Protein AF-A0A2S2R706-F1 (afdb_monomer)

Nearest PDB structures (foldseek):
  4oi2-assembly1_A  TM=9.646E-01  e=2.556E-14  Caenorhabditis elegans
  4ohz-assembly1_A  TM=9.619E-01  e=2.255E-14  Caenorhabditis elegans
  4oi0-assembly1_A  TM=9.438E-01  e=6.143E-14  Caenorhabditis elegans
  4oi1-assembly1_A  TM=9.648E-01  e=4.853E-13  Caenorhabditis elegans
  4c0h-assembly1_B  TM=8.343E-01  e=5.166E-13  Saccharomyces cerevisiae

Mean predicted aligned error: 6.28 Å

pLDDT: mean 90.69, std 9.39, range [39.84, 97.44]

Radius of gyration: 19.8 Å; Cα contacts (8 Å, |Δi|>4): 241; chains: 1; bounding box: 43×47×60 Å

Sequence (158 aa):
MPGFVKVVLLPKSGGVVERSNKFRSESREASIREYFYGSPRNVLHPHTCEVRFSDIKVYRIGAPPIPNTLMPLDMQKTDLETKLEPVTPGLNMMHHMLALSFSTSVEEDVVRTSVAGFVCVT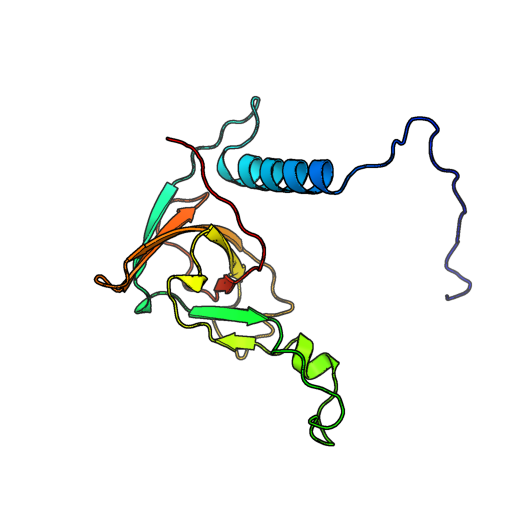NVDISRQMLTLLSPQPKPLPETIYLLSDVQFMDSNS

Foldseek 3Di:
DDPVDDDDDDDDDPPDDDDDPVNVLVVVLVVVCCQQQNDPVDGAHWDKDKDALVQAWEWEAADDDDPPVPDDPPDDPVCRRGDIDTDRDDPVQAQWKKFFFPALDPVDSSVPTDTPGIWTFHDQDPPRRMTIITGSDDDDDDNGYIYTDPDGHHDPPD

Secondary structure (DSSP, 8-state):
--TTS-----PPPTT-----HHHHHHHHHHHHHHHHHEETTEE---EEEEEEGGG-EEEEESPPPPPGGGS-TT--HHHHHT-EEE---SGGGTTEEEEEES--STTS-TTTS-EEEEEEEEEEETTTTEEEEEESSPSPPPSSEEEEEEEE------

Solvent-accessible surface area (backbone atoms only — not comparable to full-atom values): 9696 Å² total; per-residue (Å²): 131,65,90,86,62,84,84,80,93,77,82,81,63,92,85,69,73,88,79,55,72,65,56,56,49,54,51,50,52,50,54,54,48,32,69,38,40,32,46,102,90,50,74,44,77,53,30,82,45,79,45,47,55,87,75,53,48,40,28,30,74,32,54,82,91,71,60,77,90,78,52,57,93,91,59,56,75,66,59,39,53,66,29,77,38,82,48,81,82,50,74,89,44,57,26,21,32,31,37,34,33,72,33,70,52,87,90,46,67,54,90,78,44,59,62,82,48,62,34,32,25,76,40,62,39,76,90,79,41,30,37,33,28,44,24,64,58,68,83,80,75,80,85,30,34,30,36,57,43,94,53,71,54,79,85,77,89,122

Organism: NCBI:txid143950

InterPro domains:
  IPR010655 Clp1, C-terminal [PF06807] (44-155)
  IPR027417 P-loop containing nucleoside triphosphate hydrolase [G3DSA:3.40.50.300] (2-45)
  IPR032319 Clp1, P-loop domain [PF16575] (4-38)
  IPR038238 Clp1, C-terminal domain superfamily [G3DSA:2.40.30.330] (46-158)
  IPR045116 Clp1/Grc3 [PTHR12755] (4-157)

Structure (mmCIF, N/CA/C/O backbone):
data_AF-A0A2S2R706-F1
#
_entry.id   AF-A0A2S2R706-F1
#
loop_
_atom_site.group_PDB
_atom_site.id
_atom_site.type_symbol
_atom_site.label_atom_id
_atom_site.label_alt_id
_atom_site.label_comp_id
_atom_site.label_asym_id
_atom_site.label_entity_id
_atom_site.label_seq_id
_atom_site.pdbx_PDB_ins_code
_atom_site.Cartn_x
_atom_site.Cartn_y
_atom_site.Cartn_z
_atom_site.occupancy
_atom_site.B_iso_or_equiv
_atom_site.auth_seq_id
_atom_site.auth_comp_id
_atom_site.auth_asym_id
_atom_site.auth_atom_id
_atom_site.pdbx_PDB_model_num
ATOM 1 N N . MET A 1 1 ? -12.465 -9.104 -30.297 1.00 69.88 1 MET A N 1
ATOM 2 C CA . MET A 1 1 ? -12.197 -7.650 -30.352 1.00 69.88 1 MET A CA 1
ATOM 3 C C . MET A 1 1 ? -13.167 -7.035 -31.349 1.00 69.88 1 MET A C 1
ATOM 5 O O . MET A 1 1 ? -13.282 -7.593 -32.435 1.00 69.88 1 MET A O 1
ATOM 9 N N . PRO A 1 2 ? -13.910 -5.977 -30.989 1.00 90.25 2 PRO A N 1
ATOM 10 C CA . PRO A 1 2 ? -14.814 -5.304 -31.922 1.00 90.25 2 PRO A CA 1
ATOM 11 C C . PRO A 1 2 ? -14.060 -4.723 -33.132 1.00 90.25 2 PRO A C 1
ATOM 13 O O . PRO A 1 2 ? -12.946 -4.231 -32.974 1.00 90.25 2 PRO A O 1
ATOM 16 N N . GLY A 1 3 ? -14.663 -4.733 -34.327 1.00 89.88 3 GLY A N 1
ATOM 17 C CA . GLY A 1 3 ? -14.001 -4.330 -35.584 1.00 89.88 3 GLY A CA 1
ATOM 18 C C . GLY A 1 3 ? -13.633 -2.843 -35.704 1.00 89.88 3 GLY A C 1
ATOM 19 O O . GLY A 1 3 ? -12.834 -2.481 -36.559 1.00 89.88 3 GLY A O 1
ATOM 20 N N . PHE A 1 4 ? -14.174 -1.985 -34.832 1.00 94.94 4 PHE A N 1
ATOM 21 C CA . PHE A 1 4 ? -13.795 -0.570 -34.745 1.00 94.94 4 PHE A CA 1
ATOM 22 C C . PHE A 1 4 ? -12.505 -0.342 -33.941 1.00 94.94 4 PHE A C 1
ATOM 24 O O . PHE A 1 4 ? -11.967 0.765 -33.937 1.00 94.94 4 PHE A O 1
ATOM 31 N N . VAL A 1 5 ? -11.998 -1.366 -33.242 1.00 95.88 5 VAL A N 1
ATOM 32 C CA . VAL A 1 5 ? -10.751 -1.257 -32.485 1.00 95.88 5 VAL A CA 1
ATOM 33 C C . VAL A 1 5 ? -9.575 -1.462 -33.433 1.00 95.88 5 VAL A C 1
ATOM 35 O O . VAL A 1 5 ? -9.314 -2.568 -33.906 1.00 95.88 5 VAL A O 1
ATOM 38 N N . LYS A 1 6 ? -8.839 -0.382 -33.698 1.00 94.81 6 LYS A N 1
ATOM 39 C CA . LYS A 1 6 ? -7.629 -0.422 -34.520 1.00 94.81 6 LYS A CA 1
ATOM 40 C C . LYS A 1 6 ? -6.470 -1.025 -33.725 1.00 94.81 6 LYS A C 1
ATOM 42 O O . LYS A 1 6 ? -5.964 -0.406 -32.793 1.00 94.81 6 LYS A O 1
ATOM 47 N N . VAL A 1 7 ? -6.019 -2.207 -34.132 1.00 95.00 7 VAL A N 1
ATOM 48 C CA . VAL A 1 7 ? -4.844 -2.877 -33.556 1.00 95.00 7 VAL A CA 1
ATOM 49 C C . VAL A 1 7 ? -3.617 -2.570 -34.416 1.00 95.00 7 VAL A C 1
ATOM 51 O O . VAL A 1 7 ? -3.652 -2.752 -35.631 1.00 95.00 7 VAL A O 1
ATOM 54 N N . VAL A 1 8 ? -2.537 -2.093 -33.792 1.00 96.12 8 VAL A N 1
ATOM 55 C CA . VAL A 1 8 ? -1.267 -1.768 -34.464 1.00 96.12 8 VAL A CA 1
ATOM 56 C C . VAL A 1 8 ? -0.132 -2.548 -33.806 1.00 96.12 8 VAL A C 1
ATOM 58 O O . VAL A 1 8 ? 0.035 -2.485 -32.590 1.00 96.12 8 VAL A O 1
ATOM 61 N N . LEU A 1 9 ? 0.655 -3.268 -34.608 1.00 95.50 9 LEU A N 1
ATOM 62 C CA . LEU A 1 9 ? 1.856 -3.968 -34.152 1.00 95.50 9 LEU A CA 1
ATOM 63 C C . LEU A 1 9 ? 3.057 -3.016 -34.188 1.00 95.50 9 LEU A C 1
ATOM 65 O O . LEU A 1 9 ? 3.366 -2.455 -35.237 1.00 95.50 9 LEU A O 1
ATOM 69 N N . LEU A 1 10 ? 3.746 -2.863 -33.057 1.00 96.50 10 LEU A N 1
ATOM 70 C CA . LEU A 1 10 ? 4.955 -2.046 -32.941 1.00 96.50 10 LEU A CA 1
ATOM 71 C C . LEU A 1 10 ? 6.148 -2.919 -32.522 1.00 96.50 10 LEU A C 1
ATOM 73 O O . LEU A 1 10 ? 6.015 -3.699 -31.575 1.00 96.50 10 LEU A O 1
ATOM 77 N N . PRO A 1 11 ? 7.315 -2.802 -33.185 1.00 95.44 11 PRO A N 1
ATOM 78 C CA . PRO A 1 11 ? 8.519 -3.503 -32.760 1.00 95.44 11 PRO A CA 1
ATOM 79 C C . PRO A 1 11 ? 9.076 -2.908 -31.458 1.00 95.44 11 PRO A C 1
ATOM 81 O O . PRO A 1 11 ? 8.950 -1.712 -31.188 1.00 95.44 11 PRO A O 1
ATOM 84 N N . LYS A 1 12 ? 9.741 -3.743 -30.653 1.00 94.38 12 LYS A N 1
ATOM 85 C CA . LYS A 1 12 ? 10.483 -3.304 -29.462 1.00 94.38 12 LYS A CA 1
ATOM 86 C C . LYS A 1 12 ? 11.645 -2.396 -29.891 1.00 94.38 12 LYS A C 1
ATOM 88 O O . LYS A 1 12 ? 12.355 -2.720 -30.839 1.00 94.38 12 LYS A O 1
ATOM 93 N N . SER A 1 13 ? 11.874 -1.291 -29.181 1.00 96.25 13 SER A N 1
ATOM 94 C CA . SER A 1 13 ? 13.062 -0.455 -29.414 1.00 96.25 13 SER A CA 1
ATOM 95 C C . SER A 1 13 ? 14.352 -1.234 -29.115 1.00 96.25 13 SER A C 1
ATOM 97 O O . SER A 1 13 ? 14.409 -1.992 -28.143 1.00 96.25 13 SER A O 1
ATOM 99 N N . GLY A 1 14 ? 15.398 -1.023 -29.922 1.00 95.88 14 GLY A N 1
ATOM 100 C CA . GLY A 1 14 ? 16.684 -1.724 -29.798 1.00 95.88 14 GLY A CA 1
ATOM 101 C C . GLY A 1 14 ? 17.422 -1.473 -28.477 1.00 95.88 14 GLY A C 1
ATOM 102 O O . GLY A 1 14 ? 18.244 -2.287 -28.076 1.00 95.88 14 GLY A O 1
ATOM 103 N N . GLY A 1 15 ? 17.098 -0.391 -27.763 1.00 95.19 15 GLY A N 1
ATOM 104 C CA . GLY A 1 15 ? 17.670 -0.091 -26.445 1.00 95.19 15 GLY A CA 1
ATOM 105 C C . GLY A 1 15 ? 17.006 -0.824 -25.273 1.00 95.19 15 GLY A C 1
ATOM 106 O O . GLY A 1 15 ? 17.431 -0.655 -24.131 1.00 95.19 15 GLY A O 1
ATOM 107 N N . VAL A 1 16 ? 15.940 -1.603 -25.501 1.00 94.25 16 VAL A N 1
ATOM 108 C CA . VAL A 1 16 ? 15.224 -2.256 -24.398 1.00 94.25 16 VAL A CA 1
ATOM 109 C C . VAL A 1 16 ? 15.920 -3.545 -23.982 1.00 94.25 16 VAL A C 1
ATOM 111 O O . VAL A 1 16 ? 15.810 -4.577 -24.647 1.00 94.25 16 VAL A O 1
ATOM 114 N N . VAL A 1 17 ? 16.523 -3.504 -22.802 1.00 93.12 17 VAL A N 1
ATOM 115 C CA . VAL A 1 17 ? 17.145 -4.654 -22.142 1.00 93.12 17 VAL A CA 1
ATOM 116 C C . VAL A 1 17 ? 16.142 -5.463 -21.319 1.00 93.12 17 VAL A C 1
ATOM 118 O O . VAL A 1 17 ? 15.112 -4.951 -20.871 1.00 93.12 17 VAL A O 1
ATOM 121 N N . GLU A 1 18 ? 16.432 -6.746 -21.124 1.00 93.62 18 GLU A N 1
ATOM 122 C CA . GLU A 1 18 ? 15.685 -7.585 -20.188 1.00 93.62 18 GLU A CA 1
ATOM 123 C C . GLU A 1 18 ? 16.046 -7.238 -18.742 1.00 93.62 18 GLU A C 1
ATOM 125 O O . GLU A 1 18 ? 17.186 -6.900 -18.425 1.00 93.62 18 GLU A O 1
ATOM 130 N N . ARG A 1 19 ? 15.053 -7.298 -17.853 1.00 94.88 19 ARG A N 1
ATOM 131 C CA . ARG A 1 19 ? 15.217 -6.971 -16.433 1.00 94.88 19 ARG A CA 1
ATOM 132 C C . ARG A 1 19 ? 15.123 -8.241 -15.608 1.00 94.88 19 ARG A C 1
ATOM 134 O O . ARG A 1 19 ? 14.129 -8.957 -15.698 1.00 94.88 19 ARG A O 1
ATOM 141 N N . SER A 1 20 ? 16.129 -8.475 -14.772 1.00 96.25 20 SER A N 1
ATOM 142 C CA . SER A 1 20 ? 16.142 -9.597 -13.836 1.00 96.25 20 SER A CA 1
ATOM 143 C C . SER A 1 20 ? 15.102 -9.421 -12.723 1.00 96.25 20 SER A C 1
ATOM 145 O O . SER A 1 20 ? 14.656 -8.308 -12.427 1.00 96.25 20 SER A O 1
ATOM 147 N N . ASN A 1 21 ? 14.748 -10.519 -12.051 1.00 94.88 21 ASN A N 1
ATOM 148 C CA . ASN A 1 21 ? 13.882 -10.472 -10.867 1.00 94.88 21 ASN A CA 1
ATOM 149 C C . ASN A 1 21 ? 14.467 -9.579 -9.763 1.00 94.88 21 ASN A C 1
ATOM 151 O O . ASN A 1 21 ? 13.729 -8.816 -9.144 1.00 94.88 21 ASN A O 1
ATOM 155 N N . LYS A 1 22 ? 15.796 -9.611 -9.585 1.00 95.38 22 LYS A N 1
ATOM 156 C CA . LYS A 1 22 ? 16.519 -8.750 -8.641 1.00 95.38 22 LYS A CA 1
ATOM 157 C C . LYS A 1 22 ? 16.301 -7.268 -8.954 1.00 95.38 22 LYS A C 1
ATOM 159 O O . LYS A 1 22 ? 15.828 -6.540 -8.090 1.00 95.38 22 LYS A O 1
ATOM 164 N N . PHE A 1 23 ? 16.510 -6.859 -10.209 1.00 95.81 23 PHE A N 1
ATOM 165 C CA . PHE A 1 23 ? 16.281 -5.476 -10.638 1.00 95.81 23 PHE A CA 1
ATOM 166 C C . PHE A 1 23 ? 14.836 -5.021 -10.378 1.00 95.81 23 PHE A C 1
ATOM 168 O O . PHE A 1 23 ? 14.592 -3.903 -9.934 1.00 95.81 23 PHE A O 1
ATOM 175 N N . ARG A 1 24 ? 13.848 -5.889 -10.640 1.00 94.75 24 ARG A N 1
ATOM 176 C CA . ARG A 1 24 ? 12.429 -5.573 -10.393 1.00 94.75 24 ARG A CA 1
ATOM 177 C C . ARG A 1 24 ? 12.113 -5.436 -8.902 1.00 94.75 24 ARG A C 1
ATOM 179 O O . ARG A 1 24 ? 11.251 -4.634 -8.557 1.00 94.75 24 ARG A O 1
ATOM 186 N N . SER A 1 25 ? 12.775 -6.213 -8.046 1.00 92.94 25 SER A N 1
ATOM 187 C CA . SER A 1 25 ? 12.635 -6.109 -6.590 1.00 92.94 25 SER A CA 1
ATOM 188 C C . SER A 1 25 ? 13.231 -4.801 -6.073 1.00 92.94 25 SER A C 1
ATOM 190 O O . SER A 1 25 ? 12.529 -4.039 -5.417 1.00 92.94 25 SER A O 1
ATOM 192 N N . GLU A 1 26 ? 14.471 -4.494 -6.459 1.00 94.12 26 GLU A N 1
ATOM 193 C CA . GLU A 1 26 ? 15.171 -3.255 -6.084 1.00 94.12 26 GLU A CA 1
ATOM 194 C C . GLU A 1 26 ? 14.420 -2.012 -6.575 1.00 94.12 26 GLU A C 1
ATOM 196 O O . GLU A 1 26 ? 14.233 -1.054 -5.832 1.00 94.12 26 GLU A O 1
ATOM 201 N N . SER A 1 27 ? 13.913 -2.041 -7.811 1.00 95.00 27 SER A N 1
ATOM 202 C CA . SER A 1 27 ? 13.110 -0.943 -8.354 1.00 95.00 27 SER A CA 1
ATOM 203 C C . SER A 1 27 ? 11.797 -0.748 -7.593 1.00 95.00 27 SER A C 1
ATOM 205 O O . SER A 1 27 ? 11.363 0.390 -7.446 1.00 95.00 27 SER A O 1
ATOM 207 N N . ARG A 1 28 ? 11.157 -1.826 -7.119 1.00 94.75 28 ARG A N 1
ATOM 208 C CA . ARG A 1 28 ? 9.925 -1.736 -6.319 1.00 94.75 28 ARG A CA 1
ATOM 209 C C . ARG A 1 28 ? 10.209 -1.105 -4.962 1.00 94.75 28 ARG A C 1
ATOM 211 O O . ARG A 1 28 ? 9.481 -0.210 -4.551 1.00 94.75 28 ARG A O 1
ATOM 218 N N . GLU A 1 29 ? 11.274 -1.544 -4.301 1.00 94.50 29 GLU A N 1
ATOM 219 C CA . GLU A 1 29 ? 11.724 -0.975 -3.032 1.00 94.50 29 GLU A CA 1
ATOM 220 C C . GLU A 1 29 ? 12.085 0.509 -3.184 1.00 94.50 29 GLU A C 1
ATOM 222 O O . GLU A 1 29 ? 11.667 1.330 -2.370 1.00 94.50 29 GLU A O 1
ATOM 227 N N . ALA A 1 30 ? 12.778 0.878 -4.267 1.00 95.00 30 ALA A N 1
ATOM 228 C CA . ALA A 1 30 ? 13.093 2.268 -4.583 1.00 95.00 30 ALA A CA 1
ATOM 229 C C . ALA A 1 30 ? 11.830 3.123 -4.777 1.00 95.00 30 ALA A C 1
ATOM 231 O O . ALA A 1 30 ? 11.776 4.228 -4.247 1.00 95.00 30 ALA A O 1
ATOM 232 N N . SER A 1 31 ? 10.799 2.611 -5.459 1.00 96.12 31 SER A N 1
ATOM 233 C CA . SER A 1 31 ? 9.519 3.321 -5.607 1.00 96.12 31 SER A CA 1
ATOM 234 C C . SER A 1 31 ? 8.774 3.495 -4.2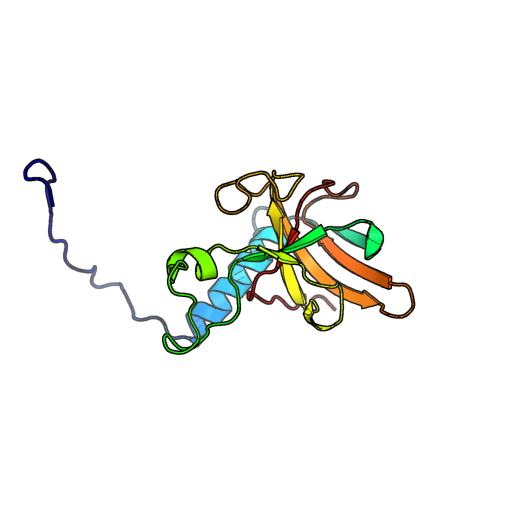80 1.00 96.12 31 SER A C 1
ATOM 236 O O . SER A 1 31 ? 8.179 4.544 -4.054 1.00 96.12 31 SER A O 1
ATOM 238 N N . ILE A 1 32 ? 8.812 2.498 -3.387 1.00 96.25 32 ILE A N 1
ATOM 239 C CA . ILE A 1 32 ? 8.213 2.621 -2.046 1.00 96.25 32 ILE A CA 1
ATOM 240 C C . ILE A 1 32 ? 8.988 3.651 -1.217 1.00 96.25 32 ILE A C 1
ATOM 242 O O . ILE A 1 32 ? 8.386 4.504 -0.569 1.00 96.25 32 ILE A O 1
ATOM 246 N N . ARG A 1 33 ? 10.322 3.625 -1.277 1.00 95.94 33 ARG A N 1
ATOM 247 C CA . ARG A 1 33 ? 11.168 4.618 -0.608 1.00 95.94 33 ARG A CA 1
ATOM 248 C C . ARG A 1 33 ? 10.881 6.028 -1.122 1.00 95.94 33 ARG A C 1
ATOM 250 O O . ARG A 1 33 ? 10.705 6.931 -0.314 1.00 95.94 33 ARG A O 1
ATOM 257 N N . GLU A 1 34 ? 10.783 6.210 -2.436 1.00 96.12 34 GLU A N 1
ATOM 258 C CA . GLU A 1 34 ? 10.460 7.501 -3.052 1.00 96.12 34 GLU A CA 1
ATOM 259 C C . GLU A 1 34 ? 9.068 8.008 -2.646 1.00 96.12 34 GLU A C 1
ATOM 261 O O . GLU A 1 34 ? 8.890 9.208 -2.461 1.00 96.12 34 GLU A O 1
ATOM 266 N N . TYR A 1 35 ? 8.095 7.119 -2.424 1.00 96.94 35 TYR A N 1
ATOM 267 C CA . TYR A 1 35 ? 6.776 7.508 -1.917 1.00 96.94 35 TYR A CA 1
ATOM 268 C C . TYR A 1 35 ? 6.841 8.172 -0.530 1.00 96.94 35 TYR A C 1
ATOM 270 O O . TYR A 1 35 ? 6.178 9.184 -0.310 1.00 96.94 35 TYR A O 1
ATOM 278 N N . PHE A 1 36 ? 7.643 7.635 0.397 1.00 96.69 36 PHE A N 1
ATOM 279 C CA . PHE A 1 36 ? 7.746 8.173 1.762 1.00 96.69 36 PHE A CA 1
ATOM 280 C C . PHE A 1 36 ? 8.773 9.304 1.900 1.00 96.69 36 PHE A C 1
ATOM 282 O O . PHE A 1 36 ? 8.527 10.271 2.616 1.00 96.69 36 PHE A O 1
ATOM 289 N N . TYR A 1 37 ? 9.917 9.179 1.229 1.00 96.31 37 TYR A N 1
ATOM 290 C CA . TYR A 1 37 ? 11.088 10.049 1.396 1.00 96.31 37 TYR A CA 1
ATOM 291 C C . TYR A 1 37 ? 11.308 11.015 0.227 1.00 96.31 37 TYR A C 1
ATOM 293 O O . TYR A 1 37 ? 12.164 11.899 0.296 1.00 96.31 37 TYR A O 1
ATOM 301 N N . GLY A 1 38 ? 10.531 10.879 -0.845 1.00 95.94 38 GLY A N 1
ATOM 302 C CA . GLY A 1 38 ? 10.666 11.695 -2.039 1.00 95.94 38 GLY A CA 1
ATOM 303 C C . GLY A 1 38 ? 11.896 11.345 -2.873 1.00 95.94 38 GLY A C 1
ATOM 304 O O . GLY A 1 38 ? 12.496 10.274 -2.762 1.00 95.94 38 GLY A O 1
ATOM 305 N N . SER A 1 39 ? 12.273 12.281 -3.736 1.00 94.69 39 SER A N 1
ATOM 306 C CA . SER A 1 39 ? 13.430 12.171 -4.627 1.00 94.69 39 SER A CA 1
ATOM 307 C C . SER A 1 39 ? 14.523 13.160 -4.206 1.00 94.69 39 SER A C 1
ATOM 309 O O . SER A 1 39 ? 14.235 14.121 -3.493 1.00 94.69 39 SER A O 1
ATOM 311 N N . PRO A 1 40 ? 15.764 13.042 -4.714 1.00 91.88 40 PRO A N 1
ATOM 312 C CA . PRO A 1 40 ? 16.824 14.012 -4.418 1.00 91.88 40 PRO A CA 1
ATOM 313 C C . PRO A 1 40 ? 16.477 15.468 -4.771 1.00 91.88 40 PRO A C 1
ATOM 315 O O . PRO A 1 40 ? 17.114 16.392 -4.277 1.00 91.88 40 PRO A O 1
ATOM 318 N N . ARG A 1 41 ? 15.488 15.685 -5.651 1.00 94.88 41 ARG A N 1
ATOM 319 C CA . ARG A 1 41 ? 15.004 17.020 -6.037 1.00 94.88 41 ARG A CA 1
ATOM 320 C C . ARG A 1 41 ? 13.838 17.512 -5.182 1.00 94.88 41 ARG A C 1
ATOM 322 O O . ARG A 1 41 ? 13.585 18.710 -5.160 1.00 94.88 41 ARG A O 1
ATOM 329 N N . ASN A 1 42 ? 13.112 16.604 -4.540 1.00 94.94 42 ASN A N 1
ATOM 330 C CA . ASN A 1 42 ? 11.948 16.906 -3.718 1.00 94.94 42 ASN A CA 1
ATOM 331 C C . ASN A 1 42 ? 11.922 15.927 -2.545 1.00 94.94 42 ASN A C 1
ATOM 333 O O . ASN A 1 42 ? 11.369 14.834 -2.672 1.00 94.94 42 ASN A O 1
ATOM 337 N N . VAL A 1 43 ? 12.591 16.308 -1.459 1.00 96.12 43 VAL A N 1
ATOM 338 C CA . VAL A 1 43 ? 12.730 15.488 -0.254 1.00 96.12 43 VAL A CA 1
ATOM 339 C C . VAL A 1 43 ? 11.446 15.579 0.562 1.00 96.12 43 VAL A C 1
ATOM 341 O O . VAL A 1 43 ? 10.943 16.672 0.819 1.00 96.12 43 VAL A O 1
ATOM 344 N N . LEU A 1 44 ? 10.931 14.424 0.974 1.00 96.38 44 LEU A N 1
ATOM 345 C CA . LEU A 1 44 ? 9.783 14.300 1.865 1.00 96.38 44 LEU A CA 1
ATOM 346 C C . LEU A 1 44 ? 10.243 13.775 3.226 1.00 96.38 44 LEU A C 1
ATOM 348 O O . LEU A 1 44 ? 11.240 13.059 3.337 1.00 96.38 44 LEU A O 1
ATOM 352 N N . HIS A 1 45 ? 9.501 14.137 4.268 1.00 94.56 45 HIS A N 1
ATOM 353 C CA . HIS A 1 45 ? 9.790 13.747 5.642 1.00 94.56 45 HIS A CA 1
ATOM 354 C C . HIS A 1 45 ? 8.602 12.957 6.191 1.00 94.56 45 HIS A C 1
ATOM 356 O O . HIS A 1 45 ? 7.612 13.568 6.596 1.00 94.56 45 HIS A O 1
ATOM 362 N N . PRO A 1 46 ? 8.660 11.616 6.177 1.00 95.69 46 PRO A N 1
ATOM 363 C CA . PRO A 1 46 ? 7.566 10.811 6.683 1.00 95.69 46 PRO A CA 1
ATOM 364 C C . PRO A 1 46 ? 7.494 10.889 8.213 1.00 95.69 46 PRO A C 1
ATOM 366 O O . PRO A 1 46 ? 8.443 11.262 8.904 1.00 95.69 46 PRO A O 1
ATOM 369 N N . HIS A 1 47 ? 6.340 10.511 8.744 1.00 94.88 47 HIS A N 1
ATOM 370 C CA . HIS A 1 47 ? 5.996 10.572 10.153 1.00 94.88 47 HIS A CA 1
ATOM 371 C C . HIS A 1 47 ? 5.802 9.177 10.738 1.00 94.88 47 HIS A C 1
ATOM 373 O O . HIS A 1 47 ? 5.148 8.318 10.145 1.00 94.88 47 HIS A O 1
ATOM 379 N N . THR A 1 48 ? 6.286 8.992 11.962 1.00 94.06 48 THR A N 1
ATOM 380 C CA . THR A 1 48 ? 6.032 7.790 12.757 1.00 94.06 48 THR A CA 1
ATOM 381 C C . THR A 1 48 ? 4.774 7.976 13.599 1.00 94.06 48 THR A C 1
ATOM 383 O O . THR A 1 48 ? 4.664 8.931 14.369 1.00 94.06 48 THR A O 1
ATOM 386 N N . CYS A 1 49 ? 3.818 7.058 13.473 1.00 92.25 49 CYS A N 1
ATOM 387 C CA . CYS A 1 49 ? 2.531 7.110 14.161 1.00 92.25 49 CYS A CA 1
ATOM 388 C C . CYS A 1 49 ? 2.263 5.804 14.914 1.00 92.25 49 CYS A C 1
ATOM 390 O O . CYS A 1 49 ? 2.204 4.743 14.304 1.00 92.25 49 CYS A O 1
ATOM 392 N N . GLU A 1 50 ? 2.030 5.872 16.226 1.00 94.06 50 GLU A N 1
ATOM 393 C CA . GLU A 1 50 ? 1.559 4.708 16.991 1.00 94.06 50 GLU A CA 1
ATOM 394 C C . GLU A 1 50 ? 0.026 4.600 16.949 1.00 94.06 50 GLU A C 1
ATOM 396 O O . GLU A 1 50 ? -0.661 5.578 17.249 1.00 94.06 50 GLU A O 1
ATOM 401 N N . VAL A 1 51 ? -0.536 3.437 16.635 1.00 94.25 51 VAL A N 1
ATOM 402 C CA . VAL A 1 51 ? -1.992 3.189 16.645 1.00 94.25 51 VAL A CA 1
ATOM 403 C C . VAL A 1 51 ? -2.319 1.956 17.471 1.00 94.25 51 VAL A C 1
ATOM 405 O O . VAL A 1 51 ? -1.546 1.002 17.475 1.00 94.25 51 VAL A O 1
ATOM 408 N N . ARG A 1 52 ? -3.451 1.954 18.182 1.00 95.12 52 ARG A N 1
ATOM 409 C CA . ARG A 1 52 ? -3.909 0.753 18.894 1.00 95.12 52 ARG A CA 1
ATOM 410 C C . ARG A 1 52 ? -4.555 -0.219 17.918 1.00 95.12 52 ARG A C 1
ATOM 412 O O . ARG A 1 52 ? -5.179 0.203 16.948 1.00 95.12 52 ARG A O 1
ATOM 419 N N . PHE A 1 53 ? -4.486 -1.511 18.220 1.00 95.06 53 PHE A N 1
ATOM 420 C CA . PHE A 1 53 ? -5.165 -2.544 17.429 1.00 95.06 53 PHE A CA 1
ATOM 421 C C . PHE A 1 53 ? -6.682 -2.321 17.371 1.00 95.06 53 PHE A C 1
ATOM 423 O O . PHE A 1 53 ? -7.302 -2.630 16.362 1.00 95.06 53 PHE A O 1
ATOM 430 N N . SER A 1 54 ? -7.266 -1.741 18.426 1.00 93.94 54 SER A N 1
ATOM 431 C CA . SER A 1 54 ? -8.692 -1.404 18.509 1.00 93.94 54 SER A CA 1
ATOM 432 C C . SER A 1 54 ? -9.129 -0.269 17.584 1.00 93.94 54 SER A C 1
ATOM 434 O O . SER A 1 54 ? -10.311 -0.166 17.275 1.00 93.94 54 SER A O 1
ATOM 436 N N . ASP A 1 55 ? -8.202 0.607 17.187 1.00 91.25 55 ASP A N 1
ATOM 437 C CA . ASP A 1 55 ? -8.525 1.840 16.462 1.00 91.25 55 ASP A CA 1
ATOM 438 C C . ASP A 1 55 ? -8.514 1.634 14.937 1.00 91.25 55 ASP A C 1
ATOM 440 O O . ASP A 1 55 ? -8.888 2.533 14.188 1.00 91.25 55 ASP A O 1
ATOM 444 N N . ILE A 1 56 ? -8.069 0.466 14.463 1.00 92.25 56 ILE A N 1
ATOM 445 C CA . ILE A 1 56 ? -7.927 0.162 13.039 1.00 92.25 56 ILE A CA 1
ATOM 446 C C . ILE A 1 56 ? -8.729 -1.076 12.656 1.00 92.25 56 ILE A C 1
ATOM 448 O O . ILE A 1 56 ? -8.827 -2.049 13.402 1.00 92.25 56 ILE A O 1
ATOM 452 N N . LYS A 1 57 ? -9.267 -1.058 11.438 1.00 94.62 57 LYS A N 1
ATOM 453 C CA . LYS A 1 57 ? -9.954 -2.200 10.838 1.00 94.62 57 LYS A CA 1
ATOM 454 C C . LYS A 1 57 ? -9.115 -2.709 9.674 1.00 94.62 57 LYS A C 1
ATOM 456 O O . LYS A 1 57 ? -9.060 -2.056 8.634 1.00 94.62 57 LYS A O 1
ATOM 461 N N . VAL A 1 58 ? -8.447 -3.844 9.859 1.00 95.88 58 VAL A N 1
ATOM 462 C CA . VAL A 1 58 ? -7.542 -4.411 8.851 1.00 95.88 58 VAL A CA 1
ATOM 463 C C . VAL A 1 58 ? -8.219 -5.576 8.141 1.00 95.88 58 VAL A C 1
ATOM 465 O O . VAL A 1 58 ? -8.753 -6.475 8.788 1.00 95.88 58 VAL A O 1
ATOM 468 N N . TYR A 1 59 ? -8.168 -5.573 6.814 1.00 95.81 59 TYR A N 1
ATOM 469 C CA . TYR A 1 59 ? -8.706 -6.631 5.966 1.00 95.81 59 TYR A CA 1
ATOM 470 C C . TYR A 1 59 ? -7.694 -7.058 4.911 1.00 95.81 59 TYR A C 1
ATOM 472 O O . TYR A 1 59 ? -6.831 -6.286 4.496 1.00 95.81 59 TYR A O 1
ATOM 480 N N . ARG A 1 60 ? -7.828 -8.292 4.440 1.00 93.31 60 ARG A N 1
ATOM 481 C CA . ARG A 1 60 ? -7.160 -8.807 3.248 1.00 93.31 60 ARG A CA 1
ATOM 482 C C . ARG A 1 60 ? -8.208 -9.056 2.172 1.00 93.31 60 ARG A C 1
ATOM 484 O O . ARG A 1 60 ? -9.303 -9.522 2.477 1.00 93.31 60 ARG A O 1
ATOM 491 N N . ILE A 1 61 ? -7.867 -8.746 0.926 1.00 92.56 61 ILE A N 1
ATOM 492 C CA . ILE A 1 61 ? -8.688 -9.114 -0.229 1.00 92.56 61 ILE A CA 1
ATOM 493 C C . ILE A 1 61 ? -8.254 -10.499 -0.700 1.00 92.56 61 ILE A C 1
ATOM 495 O O . ILE A 1 61 ? -7.066 -10.737 -0.924 1.00 92.56 61 ILE A O 1
ATOM 499 N N . GLY A 1 62 ? -9.231 -11.381 -0.866 1.00 86.06 62 GLY A N 1
ATOM 500 C CA . GLY A 1 62 ? -9.039 -12.752 -1.294 1.00 86.06 62 GLY A CA 1
ATOM 501 C C . GLY A 1 62 ? -8.962 -13.703 -0.110 1.00 86.06 62 GLY A C 1
ATOM 502 O O . GLY A 1 62 ? -8.160 -13.532 0.809 1.00 86.06 62 GLY A O 1
ATOM 503 N N . ALA A 1 63 ? -9.793 -14.737 -0.164 1.00 74.31 63 ALA A N 1
ATOM 504 C CA . ALA A 1 63 ? -9.715 -15.861 0.752 1.00 74.31 63 ALA A CA 1
ATOM 505 C C . ALA A 1 63 ? -8.666 -16.890 0.278 1.00 74.31 63 ALA A C 1
ATOM 507 O O . ALA A 1 63 ? -8.288 -16.906 -0.901 1.00 74.31 63 ALA A O 1
ATOM 508 N N . PRO A 1 64 ? -8.169 -17.757 1.181 1.00 70.94 64 PRO A N 1
ATOM 509 C CA . PRO A 1 64 ? -7.185 -18.775 0.843 1.00 70.94 64 PRO A CA 1
ATOM 510 C C . PRO A 1 64 ? -7.662 -19.647 -0.324 1.00 70.94 64 PRO A C 1
ATOM 512 O O . PRO A 1 64 ? -8.830 -20.041 -0.349 1.00 70.94 64 PRO A O 1
ATOM 515 N N . PRO A 1 65 ? -6.780 -19.991 -1.279 1.00 68.88 65 PRO A N 1
ATOM 516 C CA . PRO A 1 65 ? -7.168 -20.820 -2.407 1.00 68.88 65 PRO A CA 1
ATOM 517 C C . PRO A 1 65 ? -7.590 -22.207 -1.911 1.00 68.88 65 PRO A C 1
ATOM 519 O O . PRO A 1 65 ? -6.792 -22.931 -1.315 1.00 68.88 65 PRO A O 1
ATOM 522 N N . ILE A 1 66 ? -8.839 -22.585 -2.183 1.00 71.25 66 ILE A N 1
ATOM 523 C CA . ILE A 1 66 ? -9.356 -23.934 -1.936 1.00 71.25 66 ILE A CA 1
ATOM 524 C C . ILE A 1 66 ? -9.433 -24.729 -3.250 1.00 71.25 66 ILE A C 1
ATOM 526 O O . ILE A 1 66 ? -9.692 -24.147 -4.307 1.00 71.25 66 ILE A O 1
ATOM 530 N N . PRO A 1 67 ? -9.206 -26.056 -3.226 1.00 76.31 67 PRO A N 1
ATOM 531 C CA . PRO A 1 67 ? -9.438 -26.915 -4.384 1.00 76.31 67 PRO A CA 1
ATOM 532 C C . PRO A 1 67 ? -10.897 -26.849 -4.848 1.00 76.31 67 PRO A C 1
ATOM 534 O O . PRO A 1 67 ? -11.803 -26.809 -4.018 1.00 76.31 67 PRO A O 1
ATOM 537 N N . ASN A 1 68 ? -11.134 -26.957 -6.161 1.00 68.44 68 ASN A N 1
ATOM 538 C CA . ASN A 1 68 ? -12.489 -26.946 -6.739 1.00 68.44 68 ASN A CA 1
ATOM 539 C C . ASN A 1 68 ? -13.418 -28.015 -6.128 1.00 68.44 68 ASN A C 1
ATOM 541 O O . ASN A 1 68 ? -14.627 -27.835 -6.097 1.00 68.44 68 ASN A O 1
ATOM 545 N N . THR A 1 69 ? -12.865 -29.122 -5.623 1.00 76.75 69 THR A N 1
ATOM 546 C CA . THR A 1 69 ? -13.624 -30.201 -4.970 1.00 76.75 69 THR A CA 1
ATOM 547 C C . THR A 1 69 ? -14.227 -29.806 -3.622 1.00 76.75 69 THR A C 1
ATOM 549 O O . THR A 1 69 ? -15.127 -30.488 -3.147 1.00 76.75 69 THR A O 1
ATOM 552 N N . LEU A 1 70 ? -13.717 -28.745 -2.988 1.00 75.38 70 LEU A N 1
ATOM 553 C CA . LEU A 1 70 ? -14.206 -28.209 -1.713 1.00 75.38 70 LEU A CA 1
ATOM 554 C C . LEU A 1 70 ? -15.033 -26.927 -1.901 1.00 75.38 70 LEU A C 1
ATOM 556 O O . LEU A 1 70 ? -15.382 -26.276 -0.918 1.00 75.38 70 LEU A O 1
ATOM 560 N N . MET A 1 71 ? -15.329 -26.550 -3.148 1.00 75.62 71 MET A N 1
ATOM 561 C CA . MET A 1 71 ? -16.091 -25.348 -3.461 1.00 75.62 71 MET A CA 1
ATOM 562 C C . MET A 1 71 ? -17.601 -25.628 -3.367 1.00 75.62 71 MET A C 1
ATOM 564 O O . MET A 1 71 ? -18.069 -26.594 -3.976 1.00 75.62 71 MET A O 1
ATOM 568 N N . PRO A 1 72 ? -18.380 -24.823 -2.616 1.00 78.19 72 PRO A N 1
ATOM 569 C CA . PRO A 1 72 ? -19.835 -24.942 -2.601 1.00 78.19 72 PRO A CA 1
ATOM 570 C C . PRO A 1 72 ? -20.426 -24.765 -4.005 1.00 78.19 72 PRO A C 1
ATOM 572 O O . PRO A 1 72 ? -19.915 -23.972 -4.791 1.00 78.19 72 PRO A O 1
ATOM 575 N N . LEU A 1 73 ? -21.529 -25.464 -4.296 1.00 74.38 73 LEU A N 1
ATOM 576 C CA . LEU A 1 73 ? -22.196 -25.444 -5.609 1.00 74.38 73 LEU A CA 1
ATOM 577 C C . LEU A 1 73 ? -22.591 -24.030 -6.077 1.00 74.38 73 LEU A C 1
ATOM 579 O O . LEU A 1 73 ? -22.548 -23.758 -7.273 1.00 74.38 73 LEU A O 1
ATOM 583 N N . ASP A 1 74 ? -22.923 -23.141 -5.138 1.00 73.75 74 ASP A N 1
ATOM 584 C CA . ASP A 1 74 ? -23.384 -21.775 -5.417 1.00 73.75 74 ASP A CA 1
ATOM 585 C C . ASP A 1 74 ? -22.261 -20.717 -5.388 1.00 73.75 74 ASP A C 1
ATOM 587 O O . ASP A 1 74 ? -22.546 -19.525 -5.480 1.00 73.75 74 ASP A O 1
ATOM 591 N N . MET A 1 75 ? -20.989 -21.113 -5.238 1.00 69.00 75 MET A N 1
ATOM 592 C CA . MET A 1 75 ? -19.862 -20.179 -5.118 1.00 69.00 75 MET A CA 1
ATOM 593 C C . MET A 1 75 ? -18.977 -20.214 -6.369 1.00 69.00 75 MET A C 1
ATOM 595 O O . MET A 1 75 ? -18.482 -21.275 -6.751 1.00 69.00 75 MET A O 1
ATOM 599 N N . GLN A 1 76 ? -18.716 -19.057 -6.984 1.00 71.38 76 GLN A N 1
ATOM 600 C CA . GLN A 1 76 ? -17.753 -18.943 -8.084 1.00 71.38 76 GLN A CA 1
ATOM 601 C C . GLN A 1 76 ? -16.352 -18.616 -7.560 1.00 71.38 76 GLN A C 1
ATOM 603 O O . GLN A 1 76 ? -16.180 -17.960 -6.533 1.00 71.38 76 GLN A O 1
ATOM 608 N N . LYS A 1 77 ? -15.313 -19.030 -8.297 1.00 66.75 77 LYS A N 1
ATOM 609 C CA . LYS A 1 77 ? -13.906 -18.739 -7.953 1.00 66.75 77 LYS A CA 1
ATOM 610 C C . LYS A 1 77 ? -13.634 -17.242 -7.769 1.00 66.75 77 LYS A C 1
ATOM 612 O O . LYS A 1 77 ? -12.893 -16.860 -6.869 1.00 66.75 77 LYS A O 1
ATOM 617 N N . THR A 1 78 ? -14.279 -16.410 -8.581 1.00 66.69 78 THR A N 1
ATOM 618 C CA . THR A 1 78 ? -14.206 -14.946 -8.495 1.00 66.69 78 THR A CA 1
ATOM 619 C C . THR A 1 78 ? -14.687 -14.410 -7.153 1.00 66.69 78 THR A C 1
ATOM 621 O O . THR A 1 78 ? -14.100 -13.466 -6.635 1.00 66.69 78 THR A O 1
ATOM 624 N N . ASP A 1 79 ? -15.697 -15.043 -6.558 1.00 74.00 79 ASP A N 1
ATOM 625 C CA . ASP A 1 79 ? -16.290 -14.591 -5.298 1.00 74.00 79 ASP A CA 1
ATOM 626 C C . ASP A 1 79 ? -15.325 -14.814 -4.127 1.00 74.00 79 ASP A C 1
ATOM 628 O O . ASP A 1 79 ? -15.320 -14.054 -3.162 1.00 74.00 79 ASP A O 1
ATOM 632 N N . LEU A 1 80 ? -14.466 -15.835 -4.228 1.00 76.56 80 LEU A N 1
ATOM 633 C CA . LEU A 1 80 ? -13.408 -16.109 -3.257 1.00 76.56 80 LEU A CA 1
ATOM 634 C C . LEU A 1 80 ? -12.248 -15.110 -3.384 1.00 76.56 80 LEU A C 1
ATOM 636 O O . LEU A 1 80 ? -11.707 -14.669 -2.371 1.00 76.56 80 LEU A O 1
ATOM 640 N N . GLU A 1 81 ? -11.880 -14.742 -4.614 1.00 79.50 81 GLU A N 1
ATOM 641 C CA . GLU A 1 81 ? -10.772 -13.820 -4.907 1.00 79.50 81 GLU A CA 1
ATOM 642 C C . GLU A 1 81 ? -11.064 -12.381 -4.459 1.00 79.50 81 GLU A C 1
ATOM 644 O O . GLU A 1 81 ? -10.139 -11.661 -4.088 1.00 79.50 81 GLU A O 1
ATOM 649 N N . THR A 1 82 ? -12.332 -11.963 -4.437 1.00 84.81 82 THR A N 1
ATOM 650 C CA . THR A 1 82 ? -12.739 -10.614 -4.000 1.00 84.81 82 THR A CA 1
ATOM 651 C C . THR A 1 82 ? -13.320 -10.570 -2.589 1.00 84.81 82 THR A C 1
ATOM 653 O O . THR A 1 82 ? -13.763 -9.513 -2.142 1.00 84.81 82 THR A O 1
ATOM 656 N N . LYS A 1 83 ? -13.340 -11.693 -1.865 1.00 87.56 83 LYS A N 1
ATOM 657 C CA . LYS A 1 83 ? -13.847 -11.735 -0.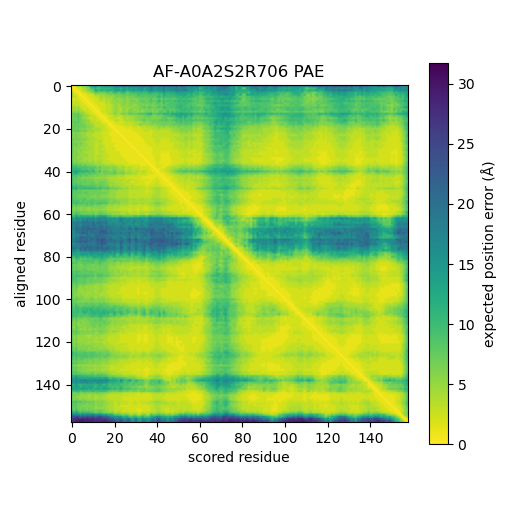492 1.00 87.56 83 LYS A CA 1
ATOM 658 C C . LYS A 1 83 ? -12.927 -10.949 0.443 1.00 87.56 83 LYS A C 1
ATOM 660 O O . LYS A 1 83 ? -11.715 -11.143 0.424 1.00 87.56 83 LYS A O 1
ATOM 665 N N . LEU A 1 84 ? -13.505 -10.101 1.290 1.00 91.00 84 LEU A N 1
ATOM 666 C CA . LEU A 1 84 ? -12.779 -9.455 2.381 1.00 91.00 84 LEU A CA 1
ATOM 667 C C . LEU A 1 84 ? -12.667 -10.411 3.568 1.00 91.00 84 LEU A C 1
ATOM 669 O O . LEU A 1 84 ? -13.677 -10.908 4.068 1.00 91.00 84 LEU A O 1
ATOM 673 N N . GLU A 1 85 ? -11.448 -10.629 4.048 1.00 91.94 85 GLU A N 1
ATOM 674 C CA . GLU A 1 85 ? -11.195 -11.369 5.281 1.00 91.94 85 GLU A CA 1
ATOM 675 C C . GLU A 1 85 ? -10.598 -10.445 6.345 1.00 91.94 85 GLU A C 1
ATOM 677 O O . GLU A 1 85 ? -9.593 -9.779 6.073 1.00 91.94 85 GLU A O 1
ATOM 682 N N . PRO A 1 86 ? -11.203 -10.359 7.545 1.00 93.94 86 PRO A N 1
ATOM 683 C CA . PRO A 1 86 ? -10.651 -9.555 8.625 1.00 93.94 86 PRO A CA 1
ATOM 684 C C . PRO A 1 86 ? -9.313 -10.141 9.071 1.00 93.94 86 PRO A C 1
ATOM 686 O O . PRO A 1 86 ? -9.177 -11.350 9.265 1.00 93.94 86 PRO A O 1
ATOM 689 N N . VAL A 1 87 ? -8.327 -9.272 9.263 1.00 94.88 87 VAL A N 1
ATOM 690 C CA . VAL A 1 87 ? -7.002 -9.649 9.751 1.00 94.88 87 VAL A CA 1
ATOM 691 C C . VAL A 1 87 ? -6.852 -9.149 11.176 1.00 94.88 87 VAL A C 1
ATOM 693 O O . VAL A 1 87 ? -6.943 -7.951 11.438 1.00 94.88 87 VAL A O 1
ATOM 696 N N . THR A 1 88 ? -6.586 -10.064 12.104 1.00 94.56 88 THR A N 1
ATOM 697 C CA . THR A 1 88 ? -6.218 -9.695 13.472 1.00 94.56 88 THR A CA 1
ATOM 698 C C . THR A 1 88 ? -4.838 -9.033 13.464 1.00 94.56 88 THR A C 1
ATOM 700 O O . THR A 1 88 ? -3.890 -9.659 12.979 1.00 94.56 88 THR A O 1
ATOM 703 N N . PRO A 1 89 ? -4.692 -7.803 13.995 1.00 95.19 89 PRO A N 1
ATOM 704 C CA . PRO A 1 89 ? -3.391 -7.163 14.069 1.00 95.19 89 PRO A CA 1
ATOM 705 C C . PRO A 1 89 ? -2.386 -7.964 14.898 1.00 95.19 89 PRO A C 1
ATOM 707 O O . PRO A 1 89 ? -2.698 -8.440 15.990 1.00 95.19 89 PRO A O 1
ATOM 710 N N . GLY A 1 90 ? -1.171 -8.121 14.373 1.00 94.81 90 GLY A N 1
ATOM 711 C CA . GLY A 1 90 ? -0.144 -8.956 14.984 1.00 94.81 90 GLY A CA 1
ATOM 712 C C . GLY A 1 90 ? 1.179 -8.933 14.225 1.00 94.81 90 GLY A C 1
ATOM 713 O O . GLY A 1 90 ? 1.374 -8.150 13.296 1.00 94.81 90 GLY A O 1
ATOM 714 N N . LEU A 1 91 ? 2.114 -9.796 14.639 1.00 95.25 91 LEU A N 1
ATOM 715 C CA . LEU A 1 91 ? 3.472 -9.867 14.068 1.00 95.25 91 LEU A CA 1
ATOM 716 C C . LEU A 1 91 ? 3.479 -10.193 12.569 1.00 95.25 91 LEU A C 1
ATOM 718 O O . LEU A 1 91 ? 4.422 -9.850 11.868 1.00 95.25 91 LEU A O 1
ATOM 722 N N . ASN A 1 92 ? 2.414 -10.815 12.064 1.00 93.31 92 ASN A N 1
ATOM 723 C CA . ASN A 1 92 ? 2.195 -11.064 10.640 1.00 93.31 92 ASN A CA 1
ATOM 724 C C . ASN A 1 92 ? 2.090 -9.782 9.799 1.00 93.31 92 ASN A C 1
ATOM 726 O O . ASN A 1 92 ? 2.190 -9.858 8.582 1.00 93.31 92 ASN A O 1
ATOM 730 N N . MET A 1 93 ? 1.873 -8.622 10.419 1.00 95.56 93 MET A N 1
ATOM 731 C CA . MET A 1 93 ? 1.827 -7.336 9.726 1.00 95.56 93 MET A CA 1
ATOM 732 C C . MET A 1 93 ? 3.185 -6.634 9.679 1.00 95.56 93 MET A C 1
ATOM 734 O O . MET A 1 93 ? 3.307 -5.610 9.018 1.00 95.56 93 MET A O 1
ATOM 738 N N . MET A 1 94 ? 4.202 -7.150 10.371 1.00 96.69 94 MET A N 1
ATOM 739 C CA . MET A 1 94 ? 5.531 -6.544 10.438 1.00 96.69 94 MET A CA 1
ATOM 740 C C . MET A 1 94 ? 6.105 -6.337 9.027 1.00 96.69 94 MET A C 1
ATOM 742 O O . MET A 1 94 ? 6.165 -7.273 8.234 1.00 96.69 94 MET A O 1
ATOM 746 N N . HIS A 1 95 ? 6.510 -5.105 8.714 1.00 96.44 95 HIS A N 1
ATOM 747 C CA . HIS A 1 95 ? 7.061 -4.666 7.426 1.00 96.44 95 HIS A 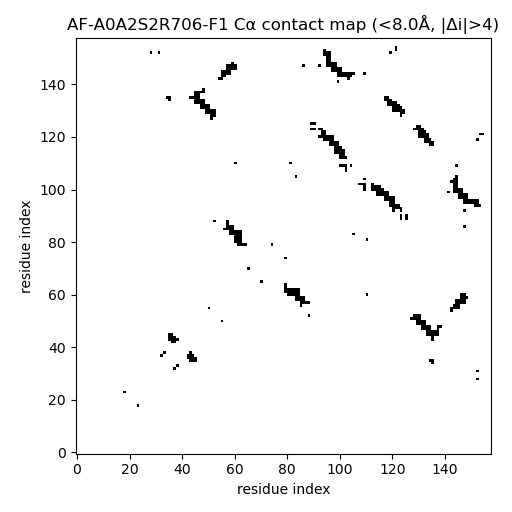CA 1
ATOM 748 C C . HIS A 1 95 ? 6.080 -4.698 6.256 1.00 96.44 95 HIS A C 1
ATOM 750 O O . HIS A 1 95 ? 6.475 -4.395 5.133 1.00 96.44 95 HIS A O 1
ATOM 756 N N . HIS A 1 96 ? 4.810 -5.032 6.478 1.00 97.38 96 HIS A N 1
ATOM 757 C CA . HIS A 1 96 ? 3.813 -4.993 5.421 1.00 97.38 96 HIS A CA 1
ATOM 758 C C . HIS A 1 96 ? 3.314 -3.571 5.164 1.00 97.38 96 HIS A C 1
ATOM 760 O O . HIS A 1 96 ? 3.138 -2.753 6.074 1.00 97.38 96 HIS A O 1
ATOM 766 N N . MET A 1 97 ? 3.036 -3.308 3.890 1.00 97.44 97 MET A N 1
ATOM 767 C CA . MET A 1 97 ? 2.317 -2.121 3.453 1.00 97.44 97 MET A CA 1
ATOM 768 C C . MET A 1 97 ? 0.819 -2.286 3.729 1.00 97.44 97 MET A C 1
ATOM 770 O O . MET A 1 97 ? 0.231 -3.330 3.434 1.00 97.44 97 MET A O 1
ATOM 774 N N . LEU A 1 98 ? 0.186 -1.229 4.229 1.00 97.19 98 LEU A N 1
ATOM 775 C CA . LEU A 1 98 ? -1.262 -1.115 4.358 1.00 97.19 98 LEU A CA 1
ATOM 776 C C . LEU A 1 98 ? -1.760 -0.016 3.426 1.00 97.19 98 LEU A C 1
ATOM 778 O O . LEU A 1 98 ? -1.224 1.093 3.435 1.00 97.19 98 LEU A O 1
ATOM 782 N N . ALA A 1 99 ? -2.790 -0.311 2.642 1.00 97.19 99 ALA A N 1
ATOM 783 C CA . ALA A 1 99 ? -3.480 0.691 1.842 1.00 97.19 99 ALA A CA 1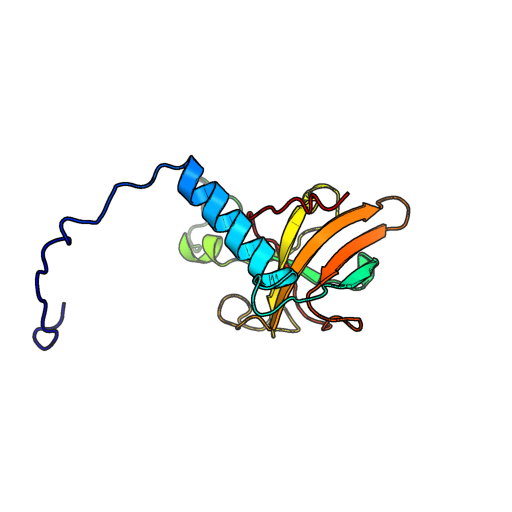
ATOM 784 C C . ALA A 1 99 ? -4.689 1.225 2.616 1.00 97.19 99 ALA A C 1
ATOM 786 O O . ALA A 1 99 ? -5.481 0.442 3.135 1.00 97.19 99 ALA A O 1
ATOM 787 N N . LEU A 1 100 ? -4.834 2.544 2.700 1.00 95.88 100 LEU A N 1
ATOM 788 C CA . LEU A 1 100 ? -5.950 3.181 3.398 1.00 95.88 100 LEU A CA 1
ATOM 789 C C . LEU A 1 100 ? -7.073 3.407 2.395 1.00 95.88 100 LEU A C 1
ATOM 791 O O . LEU A 1 100 ? -6.968 4.303 1.559 1.00 95.88 100 LEU A O 1
ATOM 795 N N . SER A 1 101 ? -8.114 2.583 2.441 1.00 96.38 101 SER A N 1
ATOM 796 C CA . SER A 1 101 ? -9.284 2.744 1.576 1.00 96.38 101 SER A CA 1
ATOM 797 C C . SER A 1 101 ? -10.039 4.028 1.925 1.00 96.38 101 SER A C 1
ATOM 799 O O . SER A 1 101 ? -10.024 4.467 3.070 1.00 96.38 101 SER A O 1
ATOM 801 N N . PHE A 1 102 ? -10.741 4.628 0.964 1.00 95.31 102 PHE A N 1
ATOM 802 C CA . PHE A 1 102 ? -11.748 5.643 1.292 1.00 95.31 102 PHE A CA 1
ATOM 803 C C . PHE A 1 102 ? -13.017 5.045 1.917 1.00 95.31 102 PHE A C 1
ATOM 805 O O . PHE A 1 102 ? -13.830 5.797 2.450 1.00 95.31 102 PHE A O 1
ATOM 812 N N . SER A 1 103 ? -13.184 3.719 1.881 1.00 94.88 103 SER A N 1
ATOM 813 C CA . SER A 1 103 ? -14.330 3.055 2.494 1.00 94.88 103 SER A CA 1
ATOM 814 C C . SER A 1 103 ? -14.213 2.982 4.013 1.00 94.88 103 SER A C 1
ATOM 816 O O . SER A 1 103 ? -13.161 2.659 4.575 1.00 94.88 103 SER A O 1
ATOM 818 N N . THR A 1 104 ? -15.331 3.255 4.681 1.00 92.88 104 THR A N 1
ATOM 819 C CA . THR A 1 104 ? -15.425 3.292 6.152 1.00 92.88 104 THR A CA 1
ATOM 820 C C . THR A 1 104 ? -16.012 2.008 6.735 1.00 92.88 104 THR A C 1
ATOM 822 O O . THR A 1 104 ? -15.773 1.673 7.905 1.00 92.88 104 THR A O 1
ATOM 825 N N . SER A 1 105 ? -16.741 1.262 5.901 1.00 91.62 105 SER A N 1
ATOM 826 C CA . SER A 1 105 ? -17.450 0.048 6.282 1.00 91.62 105 SER A CA 1
ATOM 827 C C . SER A 1 105 ? -17.360 -1.050 5.220 1.00 91.62 105 SER A C 1
ATOM 829 O O . SER A 1 105 ? -17.134 -0.774 4.045 1.00 91.62 105 SER A O 1
ATOM 831 N N . VAL A 1 106 ? -17.492 -2.312 5.644 1.00 89.31 106 VAL A N 1
ATOM 832 C CA . VAL A 1 106 ? -17.337 -3.495 4.769 1.00 89.31 106 VAL A CA 1
ATOM 833 C C . VAL A 1 106 ? -18.547 -3.749 3.874 1.00 89.31 106 VAL A C 1
ATOM 835 O O . VAL A 1 106 ? -18.458 -4.539 2.942 1.00 89.31 106 VAL A O 1
ATOM 838 N N . GLU A 1 107 ? -19.672 -3.097 4.160 1.00 88.31 107 GLU A N 1
ATOM 839 C CA . GLU A 1 107 ? -20.878 -3.120 3.331 1.00 88.31 107 GLU A CA 1
ATOM 840 C C . GLU A 1 107 ? -20.721 -2.264 2.063 1.00 88.31 107 GLU A C 1
ATOM 842 O O . GLU A 1 107 ? -21.515 -2.391 1.131 1.00 88.31 107 GLU A O 1
ATOM 847 N N . GLU A 1 108 ? -19.710 -1.393 2.016 1.00 89.50 108 GLU A N 1
ATOM 848 C CA . GLU A 1 108 ? -19.321 -0.668 0.808 1.00 89.50 108 GLU A CA 1
ATOM 849 C C . GLU A 1 108 ? -18.511 -1.565 -0.147 1.00 89.50 108 GLU A C 1
ATOM 851 O O . GLU A 1 108 ? -17.963 -2.596 0.243 1.00 89.50 108 GLU A O 1
ATOM 856 N N . ASP A 1 109 ? -18.357 -1.149 -1.408 1.00 90.38 109 ASP A N 1
ATOM 857 C CA . ASP A 1 109 ? -17.517 -1.865 -2.380 1.00 90.38 109 ASP A CA 1
ATOM 858 C C . ASP A 1 109 ? -16.021 -1.549 -2.183 1.00 90.38 109 ASP A C 1
ATOM 860 O O . ASP A 1 109 ? -15.367 -0.937 -3.029 1.00 90.38 109 ASP A O 1
ATOM 864 N N . VAL A 1 110 ? -15.467 -1.976 -1.041 1.00 92.44 110 VAL A N 1
ATOM 865 C CA . VAL A 1 110 ? -14.067 -1.728 -0.636 1.00 92.44 110 VAL A CA 1
ATOM 866 C C . VAL A 1 110 ? -13.065 -2.162 -1.714 1.00 92.44 110 VAL A C 1
ATOM 868 O O . VAL A 1 110 ? -12.015 -1.540 -1.860 1.00 92.44 110 VAL A O 1
ATOM 871 N N . VAL A 1 111 ? -13.381 -3.214 -2.480 1.00 91.25 111 VAL A N 1
ATOM 872 C CA . VAL A 1 111 ? -12.516 -3.760 -3.541 1.00 91.25 111 VAL A CA 1
ATOM 873 C C . VAL A 1 111 ? -12.388 -2.790 -4.717 1.00 91.25 111 VAL A C 1
ATOM 875 O O . VAL A 1 111 ? -11.340 -2.745 -5.365 1.00 91.25 111 VAL A O 1
ATOM 878 N N . ARG A 1 112 ? -13.434 -2.006 -5.006 1.00 91.62 112 ARG A N 1
ATOM 879 C CA . ARG A 1 112 ? -13.428 -0.999 -6.080 1.00 91.62 112 ARG A CA 1
ATOM 880 C C . ARG A 1 112 ? -13.121 0.410 -5.594 1.00 91.62 112 ARG A C 1
ATOM 882 O O . ARG A 1 112 ? -12.773 1.258 -6.417 1.00 91.62 112 ARG A O 1
ATOM 889 N N . THR A 1 113 ? -13.253 0.671 -4.299 1.00 95.00 113 THR A N 1
ATOM 890 C CA . THR A 1 113 ? -12.974 1.983 -3.721 1.00 95.00 113 THR A CA 1
ATOM 891 C C . THR A 1 113 ? -11.486 2.327 -3.811 1.00 95.00 113 THR A C 1
ATOM 893 O O . THR A 1 113 ? -10.608 1.530 -3.486 1.00 95.00 113 THR A O 1
ATOM 896 N N . SER A 1 114 ? -11.197 3.557 -4.239 1.00 96.00 114 SER A N 1
ATOM 897 C CA . SER A 1 114 ? -9.840 4.107 -4.261 1.00 96.00 114 SER A CA 1
ATOM 898 C C . SER A 1 114 ? -9.228 4.195 -2.858 1.00 96.00 114 SER A C 1
ATOM 900 O O . SER A 1 114 ? -9.920 4.158 -1.841 1.00 96.00 114 SER A O 1
ATOM 902 N N . VAL A 1 115 ? -7.912 4.382 -2.804 1.00 96.25 115 VAL A N 1
ATOM 903 C CA . VAL A 1 115 ? -7.169 4.543 -1.550 1.00 96.25 115 VAL A CA 1
ATOM 904 C C . VAL A 1 115 ? -6.705 5.988 -1.374 1.00 96.25 115 VAL A C 1
ATOM 906 O O . VAL A 1 115 ? -6.340 6.648 -2.348 1.00 96.25 115 VAL A O 1
ATOM 909 N N . ALA A 1 116 ? -6.692 6.471 -0.134 1.00 94.12 116 ALA A N 1
ATOM 910 C CA . ALA A 1 116 ? -6.130 7.767 0.242 1.00 94.12 116 ALA A CA 1
ATOM 911 C C . ALA A 1 116 ? -4.595 7.766 0.181 1.00 94.12 116 ALA A C 1
ATOM 913 O O . ALA A 1 116 ? -3.969 8.791 -0.078 1.00 94.12 116 ALA A O 1
ATOM 914 N N . GLY A 1 117 ? -3.985 6.607 0.422 1.00 95.44 117 GLY A N 1
ATOM 915 C CA . GLY A 1 117 ? -2.541 6.442 0.430 1.00 95.44 117 GLY A CA 1
ATOM 916 C C . GLY A 1 117 ? -2.124 5.133 1.082 1.00 95.44 117 GLY A C 1
ATOM 917 O O . GLY A 1 117 ? -2.935 4.220 1.256 1.00 95.44 117 GLY A O 1
ATOM 918 N N . PHE A 1 118 ? -0.848 5.061 1.448 1.00 96.88 118 PHE A N 1
ATOM 919 C CA . PHE A 1 118 ? -0.248 3.871 2.029 1.00 96.88 118 PHE A CA 1
ATOM 920 C C . PHE A 1 118 ? 0.555 4.206 3.284 1.00 96.88 118 PHE A C 1
ATOM 922 O O . PHE A 1 118 ? 1.153 5.275 3.395 1.00 96.88 118 PHE A O 1
ATOM 929 N N . VAL A 1 119 ? 0.603 3.255 4.209 1.00 96.94 119 VAL A N 1
ATOM 930 C CA . VAL A 1 119 ? 1.467 3.284 5.395 1.00 96.94 119 VAL A CA 1
ATOM 931 C C . VAL A 1 119 ? 2.235 1.970 5.488 1.00 96.94 119 VAL A C 1
ATOM 933 O O . VAL A 1 119 ? 1.774 0.952 4.974 1.00 96.94 119 VAL A O 1
ATOM 936 N N . CYS A 1 120 ? 3.401 1.972 6.127 1.00 97.38 120 CYS A N 1
ATOM 937 C CA . CYS A 1 120 ? 4.168 0.749 6.383 1.00 97.38 120 CYS A CA 1
ATOM 938 C C . CYS A 1 120 ? 4.188 0.443 7.880 1.00 97.38 120 CYS A C 1
ATOM 940 O O . CYS A 1 120 ? 4.396 1.344 8.688 1.00 97.38 120 CYS A O 1
ATOM 942 N N . VAL A 1 121 ? 3.996 -0.817 8.262 1.00 97.19 121 VAL A N 1
ATOM 943 C CA . VAL A 1 121 ? 4.134 -1.251 9.657 1.00 97.19 121 VAL A CA 1
ATOM 944 C C . VAL A 1 121 ? 5.615 -1.440 9.984 1.00 97.19 121 VAL A C 1
ATOM 946 O O . VAL A 1 121 ? 6.255 -2.372 9.499 1.00 97.19 121 VAL A O 1
ATOM 949 N N . THR A 1 122 ? 6.170 -0.578 10.832 1.00 96.94 122 THR A N 1
ATOM 950 C CA . THR A 1 122 ? 7.591 -0.592 11.222 1.00 96.94 122 THR A CA 1
ATOM 951 C C . THR A 1 122 ? 7.847 -1.194 12.595 1.00 96.94 122 THR A C 1
ATOM 953 O O . THR A 1 122 ? 8.982 -1.567 12.878 1.00 96.94 122 THR A O 1
ATOM 956 N N . ASN A 1 123 ? 6.813 -1.366 13.423 1.00 97.00 123 ASN A N 1
ATOM 957 C CA . ASN A 1 123 ? 6.890 -2.183 14.633 1.00 97.00 123 ASN A CA 1
ATOM 958 C C . ASN A 1 123 ? 5.508 -2.723 15.037 1.00 97.00 123 ASN A C 1
ATOM 960 O O . ASN A 1 123 ? 4.480 -2.111 14.732 1.00 97.00 123 ASN A O 1
ATOM 964 N N . VAL A 1 124 ? 5.491 -3.839 15.765 1.00 97.31 124 VAL A N 1
ATOM 965 C CA . VAL A 1 124 ? 4.291 -4.449 16.348 1.00 97.31 124 VAL A CA 1
ATOM 966 C C . VAL A 1 124 ? 4.557 -4.753 17.821 1.00 97.31 124 VAL A C 1
ATOM 968 O O . VAL A 1 124 ? 5.322 -5.657 18.151 1.00 97.31 124 VAL A O 1
ATOM 971 N N . ASP A 1 125 ? 3.877 -4.041 18.714 1.00 96.94 125 ASP A N 1
ATOM 972 C CA . ASP A 1 125 ? 3.924 -4.291 20.151 1.00 96.94 125 ASP A CA 1
ATOM 973 C C . ASP A 1 125 ? 2.678 -5.068 20.588 1.00 96.94 125 ASP A C 1
ATOM 975 O O . ASP A 1 125 ? 1.597 -4.506 20.783 1.00 96.94 125 ASP A O 1
ATOM 979 N N . ILE A 1 126 ? 2.829 -6.384 20.757 1.00 96.44 126 ILE A N 1
ATOM 980 C CA . ILE A 1 126 ? 1.742 -7.259 21.218 1.00 96.44 126 ILE A CA 1
ATOM 981 C C . ILE A 1 126 ? 1.348 -6.933 22.663 1.00 96.44 126 ILE A C 1
ATOM 983 O O . ILE A 1 126 ? 0.170 -7.019 23.003 1.00 96.44 126 ILE A O 1
ATOM 987 N N . SER A 1 127 ? 2.305 -6.552 23.513 1.00 96.38 127 SER A N 1
ATOM 988 C CA . SER A 1 127 ? 2.048 -6.316 24.937 1.00 96.38 127 SER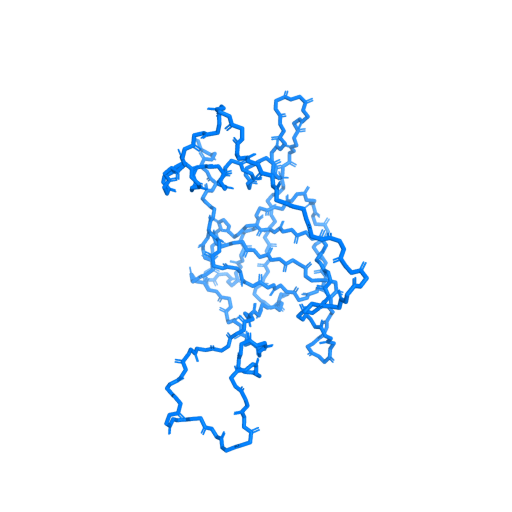 A CA 1
ATOM 989 C C . SER A 1 127 ? 1.182 -5.075 25.154 1.00 96.38 127 SER A C 1
ATOM 991 O O . SER A 1 127 ? 0.233 -5.110 25.936 1.00 96.38 127 SER A O 1
ATOM 993 N N . ARG A 1 128 ? 1.456 -4.006 24.398 1.00 96.38 128 ARG A N 1
ATOM 994 C CA . ARG A 1 128 ? 0.676 -2.762 24.401 1.00 96.38 128 ARG A CA 1
ATOM 995 C C . ARG A 1 128 ? -0.506 -2.791 23.428 1.00 96.38 128 ARG A C 1
ATOM 997 O O . ARG A 1 128 ? -1.323 -1.877 23.476 1.00 96.38 128 ARG A O 1
ATOM 1004 N N . GLN A 1 129 ? -0.610 -3.814 22.573 1.00 96.56 129 GLN A N 1
ATOM 1005 C CA . GLN A 1 129 ? -1.591 -3.908 21.481 1.00 96.56 129 GLN A CA 1
ATOM 1006 C C . GLN A 1 129 ? -1.522 -2.678 20.557 1.00 96.56 129 GLN A C 1
ATOM 1008 O O . GLN A 1 129 ? -2.532 -2.024 20.277 1.00 96.56 129 GLN A O 1
ATOM 1013 N N . MET A 1 130 ? -0.306 -2.330 20.122 1.00 96.75 130 MET A N 1
ATOM 1014 C CA . MET A 1 130 ? -0.035 -1.152 19.294 1.00 96.75 130 MET A CA 1
ATOM 1015 C C . MET A 1 130 ? 0.812 -1.484 18.064 1.00 96.75 130 MET A C 1
ATOM 1017 O O . MET A 1 130 ? 1.725 -2.304 18.123 1.00 96.75 130 MET A O 1
ATOM 1021 N N . LEU A 1 131 ? 0.526 -0.818 16.947 1.00 96.00 131 LEU A N 1
ATOM 1022 C CA . LEU A 1 131 ? 1.380 -0.789 15.761 1.00 96.00 131 LEU A CA 1
ATOM 1023 C C . LEU A 1 131 ? 2.114 0.544 15.693 1.00 96.00 131 LEU A C 1
ATOM 1025 O O . LEU A 1 131 ? 1.523 1.595 15.947 1.00 96.00 131 LEU A O 1
ATOM 1029 N N . THR A 1 132 ? 3.369 0.507 15.267 1.00 96.06 132 THR A N 1
ATOM 1030 C CA . THR A 1 132 ? 4.103 1.691 14.820 1.00 96.06 132 THR A CA 1
ATOM 1031 C C . THR A 1 132 ? 4.062 1.726 13.299 1.00 96.06 132 THR A C 1
ATOM 1033 O O . THR A 1 132 ? 4.451 0.762 12.639 1.00 96.06 132 THR A O 1
ATOM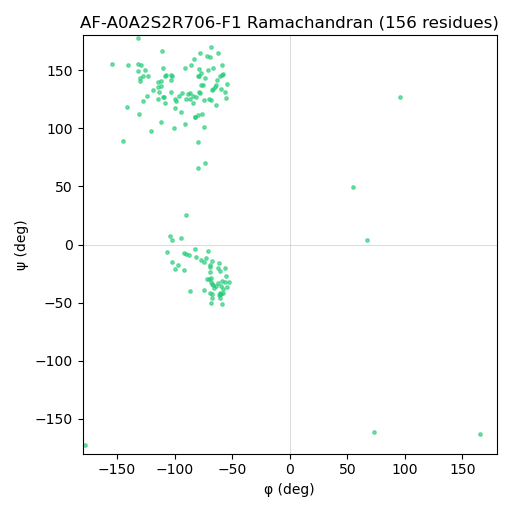 1036 N N . LEU A 1 133 ? 3.556 2.825 12.746 1.00 96.12 133 LEU A N 1
ATOM 1037 C CA . LEU A 1 133 ? 3.358 3.019 11.315 1.00 96.12 133 LEU A CA 1
ATOM 1038 C C . LEU A 1 133 ? 4.260 4.137 10.789 1.00 96.12 133 LEU A C 1
ATOM 1040 O O . LEU A 1 133 ? 4.313 5.214 11.382 1.00 96.12 133 LEU A O 1
ATOM 1044 N N . LEU A 1 134 ? 4.896 3.906 9.644 1.00 96.81 134 LEU A N 1
ATOM 1045 C CA . LEU A 1 134 ? 5.480 4.937 8.793 1.00 96.81 134 LEU A CA 1
ATOM 1046 C C . LEU A 1 134 ? 4.384 5.504 7.887 1.00 96.81 134 LEU A C 1
ATOM 1048 O O . LEU A 1 134 ? 3.753 4.761 7.132 1.00 96.81 134 LEU A O 1
ATOM 1052 N N . SER A 1 135 ? 4.157 6.811 7.962 1.00 95.88 135 SER A N 1
ATOM 1053 C CA . SER A 1 135 ? 3.082 7.513 7.262 1.00 95.88 135 SER A CA 1
ATOM 1054 C C . SER A 1 135 ? 3.614 8.737 6.516 1.00 95.88 135 SER A C 1
ATOM 1056 O O . SER A 1 135 ? 4.435 9.462 7.070 1.00 95.88 135 SER A O 1
ATOM 1058 N N . PRO A 1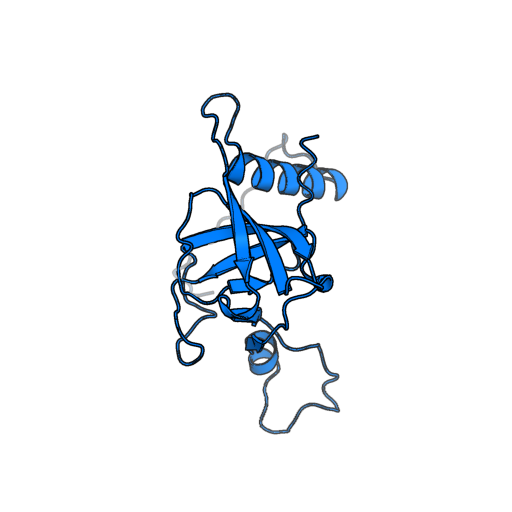 136 ? 3.136 9.040 5.297 1.00 94.50 136 PRO A N 1
ATOM 1059 C CA . PRO A 1 136 ? 3.507 10.274 4.602 1.00 94.50 136 PRO A CA 1
ATOM 1060 C C . PRO A 1 136 ? 2.917 11.530 5.267 1.00 94.50 136 PRO A C 1
ATOM 1062 O O . PRO A 1 136 ? 3.381 12.633 5.004 1.00 94.50 136 PRO A O 1
ATOM 1065 N N . GLN A 1 137 ? 1.899 11.377 6.123 1.00 89.25 137 GLN A N 1
ATOM 1066 C CA . GLN A 1 137 ? 1.219 12.475 6.816 1.00 89.25 137 GLN A CA 1
ATOM 1067 C C . GLN A 1 137 ? 1.207 12.266 8.339 1.00 89.25 137 GLN A C 1
ATOM 1069 O O . GLN A 1 137 ? 1.181 11.115 8.795 1.00 89.25 137 GLN A O 1
ATOM 1074 N N . PRO A 1 138 ? 1.201 13.344 9.143 1.00 87.44 138 PRO A N 1
ATOM 1075 C CA . PRO A 1 138 ? 1.052 13.234 10.58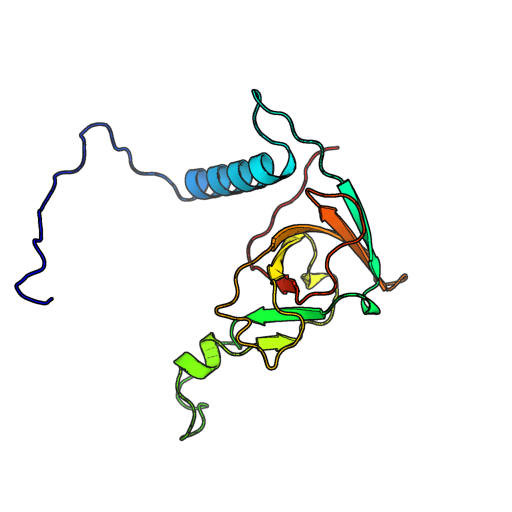9 1.00 87.44 138 PRO A CA 1
ATOM 1076 C C . PRO A 1 138 ? -0.362 12.761 10.969 1.00 87.44 138 PRO A C 1
ATOM 1078 O O . PRO A 1 138 ? -1.274 12.719 10.145 1.00 87.44 138 PRO A O 1
ATOM 1081 N N . LYS A 1 139 ? -0.553 12.417 12.248 1.00 84.50 139 LYS A N 1
ATOM 1082 C CA . LYS A 1 139 ? -1.880 12.113 12.807 1.00 84.50 139 LYS A CA 1
ATOM 1083 C C . LYS A 1 139 ? -2.854 13.302 12.663 1.00 84.50 139 LYS A C 1
ATOM 1085 O O . LYS A 1 139 ? -2.401 14.447 12.704 1.00 84.50 139 LYS A O 1
ATOM 1090 N N . PRO A 1 140 ? -4.178 13.050 12.626 1.00 85.00 140 PRO A N 1
ATOM 1091 C CA . PRO A 1 140 ? -4.837 11.744 12.739 1.00 85.00 140 PRO A CA 1
ATOM 1092 C C . PRO A 1 140 ? -4.786 10.947 11.433 1.00 85.00 140 PRO A C 1
ATOM 1094 O O . PRO A 1 140 ? -4.859 11.508 10.343 1.00 85.00 140 PRO A O 1
ATOM 1097 N N . LEU A 1 141 ? -4.671 9.622 11.547 1.00 83.69 141 LEU A N 1
ATOM 1098 C CA . LEU A 1 141 ? -4.888 8.761 10.389 1.00 83.69 141 LEU A CA 1
ATOM 1099 C C . LEU A 1 141 ? -6.403 8.633 10.124 1.00 83.69 141 LEU A C 1
ATOM 1101 O O . LEU A 1 141 ? -7.174 8.672 11.083 1.00 83.69 141 LEU A O 1
ATOM 1105 N N . PRO A 1 142 ? -6.833 8.487 8.858 1.00 86.44 142 PRO A N 1
ATOM 1106 C CA . PRO A 1 142 ? -8.240 8.303 8.509 1.00 86.44 142 PRO A CA 1
ATOM 1107 C C . PRO A 1 142 ? -8.880 7.102 9.219 1.00 86.44 142 PRO A C 1
ATOM 1109 O O . PRO A 1 142 ? -8.356 5.990 9.145 1.00 86.44 142 PRO A O 1
ATOM 1112 N N . GLU A 1 143 ? -10.052 7.301 9.829 1.00 89.19 143 GLU A N 1
ATOM 1113 C CA . GLU A 1 143 ? -10.877 6.233 10.418 1.00 89.19 143 GLU A CA 1
ATOM 1114 C C . GLU A 1 143 ? -11.563 5.404 9.317 1.00 89.19 143 GLU A C 1
ATOM 1116 O O . GLU A 1 143 ? -12.764 5.492 9.071 1.00 89.19 143 GLU A O 1
ATOM 1121 N N . THR A 1 144 ? -10.761 4.625 8.598 1.00 92.69 144 THR A N 1
ATOM 1122 C CA . THR A 1 144 ? -11.150 3.896 7.383 1.00 92.69 144 THR A CA 1
ATOM 1123 C C . THR A 1 144 ? -10.700 2.439 7.444 1.00 92.69 144 THR A C 1
ATOM 1125 O O . THR A 1 144 ? -10.079 1.997 8.415 1.00 92.69 144 THR A O 1
ATOM 1128 N N . ILE A 1 145 ? -11.032 1.667 6.410 1.00 95.62 145 ILE A N 1
ATOM 1129 C CA . ILE A 1 145 ? -10.545 0.299 6.243 1.00 95.62 145 ILE A CA 1
ATOM 1130 C C . ILE A 1 145 ? -9.101 0.298 5.730 1.00 95.62 145 ILE A C 1
ATOM 1132 O O . ILE A 1 145 ? -8.773 0.920 4.719 1.00 95.62 145 ILE A O 1
ATOM 1136 N N . TYR A 1 146 ? -8.252 -0.476 6.401 1.00 96.62 146 TYR A N 1
ATOM 1137 C CA . TYR A 1 146 ? -6.866 -0.719 6.025 1.00 96.62 146 TYR A CA 1
ATOM 1138 C C . TYR A 1 146 ? -6.773 -2.066 5.313 1.00 96.62 146 TYR A C 1
ATOM 1140 O O . TYR A 1 146 ? -7.175 -3.094 5.855 1.00 96.62 146 TYR A O 1
ATOM 1148 N N . LEU A 1 147 ? -6.215 -2.078 4.110 1.00 96.81 147 LEU A N 1
ATOM 1149 C CA . LEU A 1 147 ? -6.018 -3.287 3.321 1.00 96.81 147 LEU A CA 1
ATOM 1150 C C . LEU A 1 147 ? -4.573 -3.763 3.453 1.00 96.81 147 LEU A C 1
ATOM 1152 O O . LEU A 1 147 ? -3.645 -3.054 3.060 1.00 96.81 147 LEU A O 1
ATOM 1156 N N . LEU A 1 148 ? -4.385 -4.963 4.000 1.00 96.88 148 LEU A N 1
ATOM 1157 C CA . LEU A 1 148 ? -3.084 -5.611 4.108 1.00 96.88 148 LEU A CA 1
ATOM 1158 C C . LEU A 1 148 ? -2.597 -6.042 2.722 1.00 96.88 148 LEU A C 1
ATOM 1160 O O . LEU A 1 148 ? -3.281 -6.783 2.014 1.00 96.88 148 LEU A O 1
ATOM 1164 N N . SER A 1 149 ? -1.397 -5.599 2.354 1.00 95.31 149 SER A N 1
ATOM 1165 C CA . SER A 1 149 ? -0.725 -5.988 1.116 1.00 95.31 149 SER A CA 1
ATOM 1166 C C . SER A 1 149 ? 0.361 -7.021 1.387 1.00 95.31 149 SER A C 1
ATOM 1168 O O . SER A 1 149 ? 1.084 -6.904 2.369 1.00 95.31 149 SER A O 1
ATOM 1170 N N . ASP A 1 150 ? 0.564 -7.967 0.470 1.00 93.12 150 ASP A N 1
ATOM 1171 C CA . ASP A 1 150 ? 1.705 -8.897 0.507 1.00 93.12 150 ASP A CA 1
ATOM 1172 C C . ASP A 1 150 ? 3.046 -8.197 0.177 1.00 93.12 150 ASP A C 1
ATOM 1174 O O . ASP A 1 150 ? 4.117 -8.798 0.267 1.00 93.12 150 ASP A O 1
ATOM 1178 N N . VAL A 1 151 ? 3.011 -6.913 -0.206 1.00 94.56 151 VAL A N 1
ATOM 1179 C CA . VAL A 1 151 ? 4.211 -6.093 -0.409 1.00 94.56 151 VAL A CA 1
ATOM 1180 C C . VAL A 1 151 ? 4.816 -5.715 0.938 1.00 94.56 151 VAL A C 1
ATOM 1182 O O . VAL A 1 151 ? 4.165 -5.075 1.765 1.00 94.56 151 VAL A O 1
ATOM 1185 N N . GLN A 1 152 ? 6.091 -6.058 1.107 1.00 94.62 152 GLN A N 1
ATOM 1186 C CA . GLN A 1 152 ? 6.875 -5.726 2.288 1.00 94.62 152 GLN A CA 1
ATOM 1187 C C . GLN A 1 152 ? 7.911 -4.638 1.991 1.00 94.62 152 GLN A C 1
ATOM 1189 O O . GLN A 1 152 ? 8.484 -4.585 0.899 1.00 94.62 152 GLN A O 1
ATOM 1194 N N . PHE A 1 153 ? 8.157 -3.788 2.981 1.00 94.88 153 PHE A N 1
ATOM 1195 C CA . PHE A 1 153 ? 9.171 -2.746 2.967 1.00 94.88 153 PHE A CA 1
ATOM 1196 C C . PHE A 1 153 ? 9.815 -2.640 4.351 1.00 94.88 153 PHE A C 1
ATOM 1198 O O . PHE A 1 153 ? 9.154 -2.333 5.343 1.00 94.88 153 PHE A O 1
ATOM 1205 N N . MET A 1 154 ? 11.121 -2.888 4.409 1.00 92.06 154 MET A N 1
ATOM 1206 C CA . MET A 1 154 ? 11.918 -2.668 5.610 1.00 92.06 154 MET A CA 1
ATOM 1207 C C . MET A 1 154 ? 12.554 -1.289 5.520 1.00 92.06 154 MET A C 1
ATOM 1209 O O . MET A 1 154 ? 13.396 -1.038 4.659 1.00 92.06 154 MET A O 1
ATOM 1213 N N . ASP A 1 155 ? 12.143 -0.397 6.413 1.00 83.50 155 ASP A N 1
ATOM 1214 C CA . ASP A 1 155 ? 12.748 0.920 6.514 1.00 83.50 155 ASP A CA 1
ATOM 1215 C C . ASP A 1 155 ? 14.118 0.794 7.189 1.00 83.50 155 ASP A C 1
ATOM 1217 O O . ASP A 1 155 ? 14.221 0.595 8.396 1.00 83.50 155 ASP A O 1
ATOM 1221 N N . SER A 1 156 ? 15.180 0.826 6.389 1.00 69.06 156 SER A N 1
ATOM 1222 C CA . SER A 1 156 ? 16.561 0.636 6.840 1.00 69.06 156 SER A CA 1
ATOM 1223 C C . SER A 1 156 ? 17.256 1.945 7.233 1.00 69.06 156 SER A C 1
ATOM 1225 O O . SER A 1 156 ? 18.479 2.029 7.153 1.00 69.06 156 SER A O 1
ATOM 1227 N N . ASN A 1 157 ? 16.505 2.975 7.630 1.00 53.47 157 ASN A N 1
ATOM 1228 C CA . ASN A 1 157 ? 17.087 4.184 8.210 1.00 53.47 157 ASN A CA 1
ATOM 1229 C C . ASN A 1 157 ? 17.422 3.933 9.692 1.00 53.47 157 ASN A C 1
ATOM 1231 O O . ASN A 1 157 ? 16.611 4.164 10.588 1.00 53.47 157 ASN A O 1
ATOM 1235 N N . SER A 1 158 ? 18.631 3.429 9.938 1.00 39.84 158 SER A N 1
ATOM 1236 C CA . SER A 1 158 ? 19.343 3.474 11.222 1.00 39.84 158 SER A CA 1
ATOM 1237 C C . SER A 1 158 ? 20.787 3.877 10.971 1.00 39.84 158 SER A C 1
ATOM 1239 O O . SER A 1 158 ? 21.379 3.323 10.018 1.00 39.84 158 SER A O 1
#